Protein AF-A0A4U6WDD5-F1 (afdb_monomer_lite)

Secondary structure (DSSP, 8-state):
--PPP-----HHHHHHHHHHHHHHHHTT--HHHHHHHHHTTT-TT-TTS--HHIIIIISHHHHHHHHHHT--PPTTGGG-TTTTTGGG---HHHHHHHHHHHHHHHHHHHHHHHHS-----HHHHHHHHHHHHHHHTTT-TTTHHHHHHHHHHHHTT-

Foldseek 3Di:
DDDDDPPPDCVVLVVLVVVVVCVVCVVPPDVVVVVVVVVVPVVPPDPPQDDLQNLQAVPPQNCQLQVLLVHHDDRPVLVPQLPGPVVVVADSSCSSVLSVLLSVLSNVQVVCCVPVVDHDHSLNSLVVSLVSLVVCLVSCVVCSVRSVRSSVSSVVSD

Radius of gyration: 17.35 Å; chains: 1; bounding box: 34×42×54 Å

pLDDT: mean 74.7, std 22.56, range [24.39, 97.62]

Organism: Setaria viridis (NCBI:txid4556)

Sequence (158 aa):
MAVVGFGQDDSGGKDLLDSIAHSIFEQDYSEKEWLQLKVAGKLAANPNTFTDDHIFVACPSAREVWNCAGLEIQPGEHKRPWIFGKELNLPSQVHVHVMTVLLWHIWKARNGLIFDKQASSAQDIIRRCITDMDAWSCRYKELRTHLRCWRDYLSSRL

Structure (mmCIF, N/CA/C/O backbone):
data_AF-A0A4U6WDD5-F1
#
_entry.id   AF-A0A4U6WDD5-F1
#
loop_
_atom_site.group_PDB
_atom_site.id
_atom_site.type_symbol
_atom_site.label_atom_id
_atom_site.label_alt_id
_atom_site.label_comp_id
_atom_site.label_asym_id
_atom_site.label_entity_id
_atom_site.label_seq_id
_atom_site.pdbx_PDB_ins_code
_atom_site.Cartn_x
_atom_site.Cartn_y
_atom_site.Cartn_z
_atom_site.occupancy
_atom_site.B_iso_or_equiv
_atom_site.auth_seq_id
_atom_site.auth_comp_id
_atom_site.auth_asym_id
_atom_site.auth_atom_id
_atom_site.pdbx_PDB_model_num
ATOM 1 N N . MET A 1 1 ? 20.278 -33.565 -27.485 1.00 30.25 1 MET A N 1
ATOM 2 C CA . MET A 1 1 ? 19.404 -32.384 -27.337 1.00 30.25 1 MET A CA 1
ATOM 3 C C . MET A 1 1 ? 18.813 -32.469 -25.938 1.00 30.25 1 MET A C 1
ATOM 5 O O . MET A 1 1 ? 17.895 -33.244 -25.725 1.00 30.25 1 MET A O 1
ATOM 9 N N . ALA A 1 2 ? 19.450 -31.830 -24.958 1.00 24.39 2 ALA A N 1
ATOM 10 C CA . ALA A 1 2 ? 19.018 -31.853 -23.563 1.00 24.39 2 ALA A CA 1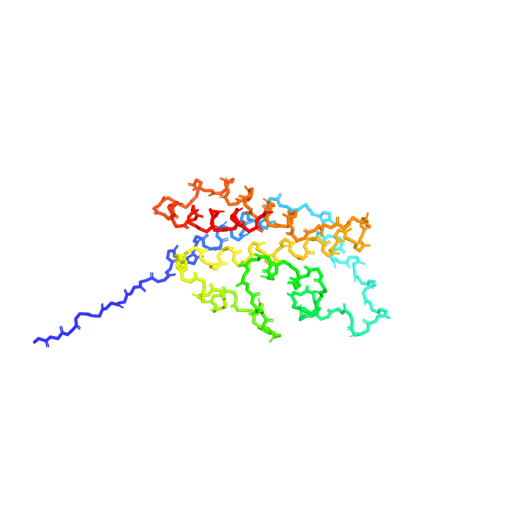
ATOM 11 C C . ALA A 1 2 ? 18.744 -30.409 -23.146 1.00 24.39 2 ALA A C 1
ATOM 13 O O . ALA A 1 2 ? 19.555 -29.522 -23.408 1.00 24.39 2 ALA A O 1
ATOM 14 N N . VAL A 1 3 ? 17.549 -30.201 -22.603 1.00 26.34 3 VAL A N 1
ATOM 15 C CA . VAL A 1 3 ? 16.987 -28.915 -22.194 1.00 26.34 3 VAL A CA 1
ATOM 16 C C . VAL A 1 3 ? 17.889 -28.297 -21.125 1.00 26.34 3 VAL A C 1
ATOM 18 O O . VAL A 1 3 ? 18.119 -28.898 -20.079 1.00 26.34 3 VAL A O 1
ATOM 21 N N . VAL A 1 4 ? 18.423 -27.110 -21.416 1.00 27.17 4 VAL A N 1
ATOM 22 C CA . VAL A 1 4 ? 19.179 -26.292 -20.464 1.00 27.17 4 VAL A CA 1
ATOM 23 C C . VAL A 1 4 ? 18.200 -25.800 -19.401 1.00 27.17 4 VAL A C 1
ATOM 25 O O . VAL A 1 4 ? 17.197 -25.163 -19.721 1.00 27.17 4 VAL A O 1
ATOM 28 N N . GLY A 1 5 ? 18.471 -26.151 -18.145 1.00 25.16 5 GLY A N 1
ATOM 29 C CA . GLY A 1 5 ? 17.672 -25.741 -17.000 1.00 25.16 5 GLY A CA 1
ATOM 30 C C . GLY A 1 5 ? 17.734 -24.231 -16.789 1.00 25.16 5 GLY A C 1
ATOM 31 O O . GLY A 1 5 ? 18.811 -23.666 -16.614 1.00 25.16 5 GLY A O 1
ATOM 32 N N . PHE A 1 6 ? 16.567 -23.592 -16.750 1.00 24.61 6 PHE A N 1
ATOM 33 C CA . PHE A 1 6 ? 16.404 -22.273 -16.151 1.00 24.61 6 PHE A CA 1
ATOM 34 C C . PHE A 1 6 ? 16.337 -22.443 -14.631 1.00 24.61 6 PHE A C 1
ATOM 36 O O . PHE A 1 6 ? 15.265 -22.508 -14.038 1.00 24.61 6 PHE A O 1
ATOM 43 N N . GLY A 1 7 ? 17.507 -22.568 -14.007 1.00 29.25 7 GLY A N 1
ATOM 44 C CA . GLY A 1 7 ? 17.673 -22.222 -12.601 1.00 29.25 7 GLY A CA 1
ATOM 45 C C . GLY A 1 7 ? 17.816 -20.710 -12.524 1.00 29.25 7 GLY A C 1
ATOM 46 O O . GLY A 1 7 ? 18.923 -20.195 -12.652 1.00 29.25 7 GLY A O 1
ATOM 47 N N . GLN A 1 8 ? 16.694 -20.004 -12.414 1.00 36.28 8 GLN A N 1
ATOM 48 C CA . GLN A 1 8 ? 16.705 -18.576 -12.134 1.00 36.28 8 GLN A CA 1
ATOM 49 C C . GLN A 1 8 ? 16.983 -18.432 -10.641 1.00 36.28 8 GLN A C 1
ATOM 51 O O . GLN A 1 8 ? 16.218 -18.912 -9.809 1.00 36.28 8 GLN A O 1
ATOM 56 N N . ASP A 1 9 ? 18.150 -17.887 -10.321 1.00 35.84 9 ASP A N 1
ATOM 57 C CA . ASP A 1 9 ? 18.522 -17.587 -8.950 1.00 35.84 9 ASP A CA 1
ATOM 58 C C . ASP A 1 9 ? 17.548 -16.522 -8.406 1.00 35.84 9 ASP A C 1
ATOM 60 O O . ASP A 1 9 ? 17.395 -15.440 -8.974 1.00 35.84 9 ASP A O 1
ATOM 64 N N . ASP A 1 10 ? 16.841 -16.878 -7.333 1.00 44.91 10 ASP A N 1
ATOM 65 C CA . ASP A 1 10 ? 15.886 -16.032 -6.606 1.00 44.91 10 ASP A CA 1
ATOM 66 C C . ASP A 1 10 ? 16.573 -15.208 -5.491 1.00 44.91 10 ASP A C 1
ATOM 68 O O . ASP A 1 10 ? 15.908 -14.606 -4.642 1.00 44.91 10 ASP A O 1
ATOM 72 N N . SER A 1 11 ? 17.911 -15.176 -5.450 1.00 40.22 11 SER A N 1
ATOM 73 C CA . SER A 1 11 ? 18.661 -14.568 -4.343 1.00 40.22 11 SER A CA 1
ATOM 74 C C . SER A 1 11 ? 18.686 -13.040 -4.431 1.00 40.22 11 SER A C 1
ATOM 76 O O . SER A 1 11 ? 18.412 -12.361 -3.442 1.00 40.22 11 SER A O 1
ATOM 78 N N . GLY A 1 12 ? 18.846 -12.482 -5.636 1.00 37.59 12 GLY A N 1
ATOM 79 C CA . GLY A 1 12 ? 18.841 -11.026 -5.837 1.00 37.59 12 GLY A CA 1
ATOM 80 C C . GLY A 1 12 ? 17.484 -10.355 -5.577 1.00 37.59 12 GLY A C 1
ATOM 81 O O . GLY A 1 12 ? 17.429 -9.186 -5.193 1.00 37.59 12 GLY A O 1
ATOM 82 N N . GLY A 1 13 ? 16.378 -11.087 -5.752 1.00 38.19 13 GLY A N 1
ATOM 83 C CA . GLY A 1 13 ? 15.034 -10.595 -5.438 1.00 38.19 13 GLY A CA 1
ATOM 84 C C . GLY A 1 13 ? 14.781 -10.531 -3.934 1.00 38.19 13 GLY A C 1
ATOM 85 O O . GLY A 1 13 ? 14.177 -9.572 -3.456 1.00 38.19 13 GLY A O 1
ATOM 86 N N . LYS A 1 14 ? 15.287 -11.523 -3.192 1.00 38.38 14 LYS A N 1
ATOM 87 C CA . LYS A 1 14 ? 15.159 -11.608 -1.738 1.00 38.38 14 LYS A CA 1
ATOM 88 C C . LYS A 1 14 ? 15.976 -10.537 -1.018 1.00 38.38 14 LYS A C 1
ATOM 90 O O . LYS A 1 14 ? 15.431 -9.874 -0.150 1.00 38.38 14 LYS A O 1
ATOM 95 N N . ASP A 1 15 ? 17.216 -10.295 -1.432 1.00 45.84 15 ASP A N 1
ATOM 96 C CA . ASP A 1 15 ? 18.058 -9.258 -0.819 1.00 45.84 15 ASP A CA 1
ATOM 97 C C . ASP A 1 15 ? 17.494 -7.846 -1.050 1.00 45.84 15 ASP A C 1
ATOM 99 O O . ASP A 1 15 ? 17.569 -6.973 -0.183 1.00 45.84 15 ASP A O 1
ATOM 103 N N . LEU A 1 16 ? 16.872 -7.621 -2.212 1.00 45.88 16 LEU A N 1
ATOM 104 C CA . LEU A 1 16 ? 16.169 -6.378 -2.517 1.00 45.88 16 LEU A CA 1
ATOM 105 C C . LEU A 1 16 ? 14.870 -6.251 -1.708 1.00 45.88 16 LEU A C 1
ATOM 107 O O . LEU A 1 16 ? 14.598 -5.175 -1.184 1.00 45.88 16 LEU A O 1
ATOM 111 N N . LEU A 1 17 ? 14.102 -7.339 -1.576 1.00 47.16 17 LEU A N 1
ATOM 112 C CA . LEU A 1 17 ? 12.907 -7.420 -0.731 1.00 47.16 17 LEU A CA 1
ATOM 113 C C . LEU A 1 17 ? 13.236 -7.160 0.736 1.00 47.16 17 LEU A C 1
ATOM 115 O O . LEU A 1 17 ? 12.538 -6.374 1.362 1.00 47.16 17 LEU A O 1
ATOM 119 N N . ASP A 1 18 ? 14.304 -7.756 1.258 1.00 46.12 18 ASP A N 1
ATOM 120 C CA . ASP A 1 18 ? 14.746 -7.589 2.639 1.00 46.12 18 ASP A CA 1
ATOM 121 C C . ASP A 1 18 ? 15.314 -6.181 2.857 1.00 46.12 18 ASP A C 1
ATOM 123 O O . ASP A 1 18 ? 14.995 -5.555 3.859 1.00 46.12 18 ASP A O 1
ATOM 127 N N . SER A 1 19 ? 16.061 -5.614 1.903 1.00 46.59 19 SER A N 1
ATOM 128 C CA . SER A 1 19 ? 16.545 -4.226 1.977 1.00 46.59 19 SER A CA 1
ATOM 129 C C . SER A 1 19 ? 15.414 -3.197 1.885 1.00 46.59 19 SER A C 1
ATOM 131 O O . SER A 1 19 ? 15.434 -2.182 2.583 1.00 46.59 19 SER A O 1
ATOM 133 N N . ILE A 1 20 ? 14.405 -3.451 1.048 1.00 48.78 20 ILE A N 1
ATOM 134 C CA . ILE A 1 20 ? 13.227 -2.594 0.926 1.00 48.78 20 ILE A CA 1
ATOM 135 C C . ILE A 1 20 ? 12.348 -2.758 2.155 1.00 48.78 20 ILE A C 1
ATOM 137 O O . ILE A 1 20 ? 12.014 -1.749 2.745 1.00 48.78 20 ILE A O 1
ATOM 141 N N . ALA A 1 21 ? 12.040 -3.976 2.597 1.00 52.19 21 ALA A N 1
ATOM 142 C CA . ALA A 1 21 ? 11.340 -4.238 3.849 1.00 52.19 21 ALA A CA 1
ATOM 143 C C . ALA A 1 21 ? 12.050 -3.540 5.012 1.00 52.19 21 ALA A C 1
ATOM 145 O O . ALA A 1 21 ? 11.433 -2.713 5.672 1.00 52.19 21 ALA A O 1
ATOM 146 N N . HIS A 1 22 ? 13.354 -3.761 5.201 1.00 53.12 22 HIS A N 1
ATOM 147 C CA . HIS A 1 22 ? 14.140 -3.036 6.195 1.00 53.12 22 HIS A CA 1
ATOM 148 C C . HIS A 1 22 ? 14.014 -1.527 6.012 1.00 53.12 22 HIS A C 1
ATOM 150 O O . HIS A 1 22 ? 13.714 -0.861 6.979 1.00 53.12 22 HIS A O 1
ATOM 156 N N . SER A 1 23 ? 14.103 -0.963 4.807 1.00 49.41 23 SER A N 1
ATOM 157 C CA . SER A 1 23 ? 13.933 0.485 4.620 1.00 49.41 23 SER A CA 1
ATOM 158 C C . SER A 1 23 ? 12.497 0.998 4.832 1.00 49.41 23 SER A C 1
ATOM 160 O O . SER A 1 23 ? 12.347 2.153 5.225 1.00 49.41 23 SER A O 1
ATOM 162 N N . ILE A 1 24 ? 11.465 0.201 4.540 1.00 49.59 24 ILE A N 1
ATOM 163 C CA . ILE A 1 24 ? 10.044 0.507 4.780 1.00 49.59 24 ILE A CA 1
ATOM 164 C C . ILE A 1 24 ? 9.781 0.505 6.284 1.00 49.59 24 ILE A C 1
ATOM 166 O O . ILE A 1 24 ? 9.098 1.383 6.802 1.00 49.59 24 ILE A O 1
ATOM 170 N N . PHE A 1 25 ? 10.346 -0.477 6.983 1.00 51.12 25 PHE A N 1
ATOM 171 C CA . PHE A 1 25 ? 10.161 -0.663 8.412 1.00 51.12 25 PHE A CA 1
ATOM 172 C C . PHE A 1 25 ? 11.079 0.271 9.231 1.00 51.12 25 PHE A C 1
ATOM 174 O O . PHE A 1 25 ? 10.643 0.840 10.220 1.00 51.12 25 PHE A O 1
ATOM 181 N N . GLU A 1 26 ? 12.315 0.531 8.815 1.00 43.38 26 GLU A N 1
ATOM 182 C CA . GLU A 1 26 ? 13.327 1.288 9.575 1.00 43.38 26 GLU A CA 1
ATOM 183 C C . GLU A 1 26 ? 13.153 2.813 9.482 1.00 43.38 26 GLU A C 1
ATOM 185 O O . GLU A 1 26 ? 13.598 3.524 10.379 1.00 43.38 26 GLU A O 1
ATOM 190 N N . GLN A 1 27 ? 12.466 3.337 8.455 1.00 43.09 27 GLN A N 1
ATOM 191 C CA . GLN A 1 27 ? 12.183 4.780 8.369 1.00 43.09 27 GLN A CA 1
ATOM 192 C C . GLN A 1 27 ? 11.009 5.246 9.246 1.00 43.09 27 GLN A C 1
ATOM 194 O O . GLN A 1 27 ? 10.981 6.423 9.600 1.00 43.09 27 GLN A O 1
ATOM 199 N N . ASP A 1 28 ? 10.091 4.353 9.636 1.00 45.75 28 ASP A N 1
ATOM 200 C CA . ASP A 1 28 ? 8.923 4.696 10.471 1.00 45.75 28 ASP A CA 1
ATOM 201 C C . ASP A 1 28 ? 9.010 4.143 11.902 1.00 45.75 28 ASP A C 1
ATOM 203 O O . ASP A 1 28 ? 8.422 4.730 12.808 1.00 45.75 28 ASP A O 1
ATOM 207 N N . TYR A 1 29 ? 9.792 3.085 12.160 1.00 48.94 29 TYR A N 1
ATOM 208 C CA . TYR A 1 29 ? 9.977 2.571 13.519 1.00 48.94 29 TYR A CA 1
ATOM 209 C C . TYR A 1 29 ? 10.877 3.488 14.364 1.00 48.94 29 TYR A C 1
ATOM 211 O O . TYR A 1 29 ? 12.013 3.169 14.714 1.00 48.94 29 TYR A O 1
ATOM 219 N N . SER A 1 30 ? 10.325 4.623 14.793 1.00 45.06 30 SER A N 1
ATOM 220 C CA . SER A 1 30 ? 10.788 5.276 16.010 1.00 45.06 30 SER A CA 1
ATOM 221 C C . SER A 1 30 ? 10.669 4.263 17.151 1.00 45.06 30 SER A C 1
ATOM 223 O O . SER A 1 30 ? 9.629 3.630 17.326 1.00 45.06 30 SER A O 1
ATOM 225 N N . GLU A 1 31 ? 11.708 4.133 17.973 1.00 42.03 31 GLU A N 1
ATOM 226 C CA . GLU A 1 31 ? 11.758 3.312 19.197 1.00 42.03 31 GLU A CA 1
ATOM 227 C C . GLU A 1 31 ? 10.482 3.433 20.070 1.00 42.03 31 GLU A C 1
ATOM 229 O O . GLU A 1 31 ? 10.089 2.506 20.781 1.00 42.03 31 GLU A O 1
ATOM 234 N N . LYS A 1 32 ? 9.779 4.569 19.950 1.00 46.53 32 LYS A N 1
ATOM 235 C CA . LYS A 1 32 ? 8.488 4.879 20.573 1.00 46.53 32 LYS A CA 1
ATOM 236 C C . LYS A 1 32 ? 7.329 3.990 20.099 1.00 46.53 32 LYS A C 1
ATOM 238 O O . LYS A 1 32 ? 6.527 3.592 20.939 1.00 46.53 32 LYS A O 1
ATOM 243 N N . GLU A 1 33 ? 7.234 3.636 18.817 1.00 47.66 33 GLU A N 1
ATOM 244 C CA . GLU A 1 33 ? 6.176 2.755 18.285 1.00 47.66 33 GLU A CA 1
ATOM 245 C C . GLU A 1 33 ? 6.409 1.286 18.667 1.00 47.66 33 GLU A C 1
ATOM 247 O O . GLU A 1 33 ? 5.472 0.579 19.039 1.00 47.66 33 GLU A O 1
ATOM 252 N N . TRP A 1 34 ? 7.673 0.844 18.706 1.00 45.69 34 TRP A N 1
ATOM 253 C CA . TRP A 1 34 ? 8.057 -0.452 19.284 1.00 45.69 34 TRP A CA 1
ATOM 254 C C . TRP A 1 34 ? 7.707 -0.549 20.775 1.00 45.69 34 TRP A C 1
ATOM 256 O O . TRP A 1 34 ? 7.233 -1.586 21.249 1.00 45.69 34 TRP A O 1
ATOM 266 N N . LEU A 1 35 ? 7.910 0.535 21.528 1.00 44.53 35 LEU A N 1
ATOM 267 C CA . LEU A 1 35 ? 7.483 0.632 22.922 1.00 44.53 35 LEU A CA 1
ATOM 268 C C . LEU A 1 35 ? 5.954 0.644 23.050 1.00 44.53 35 LEU A C 1
ATOM 270 O O . LEU A 1 35 ? 5.440 -0.007 23.955 1.00 44.53 35 LEU A O 1
ATOM 274 N N . GLN A 1 36 ? 5.211 1.274 22.134 1.00 50.81 36 GLN A N 1
ATOM 275 C CA . GLN A 1 36 ? 3.746 1.183 22.112 1.00 50.81 36 GLN A CA 1
ATOM 276 C C . GLN A 1 36 ? 3.242 -0.236 21.814 1.00 50.81 36 GLN A C 1
ATOM 278 O O . GLN A 1 36 ? 2.312 -0.693 22.476 1.00 50.81 36 GLN A O 1
ATOM 283 N N . LEU A 1 37 ? 3.897 -0.977 20.915 1.00 46.72 37 LEU A N 1
ATOM 284 C CA . LEU A 1 37 ? 3.620 -2.398 20.659 1.00 46.72 37 LEU A CA 1
ATOM 285 C C . LEU A 1 37 ? 3.856 -3.286 21.895 1.00 46.72 37 LEU A C 1
ATOM 287 O O . LEU A 1 37 ? 3.116 -4.244 22.107 1.00 46.72 37 LEU A O 1
ATOM 291 N N . LYS A 1 38 ? 4.837 -2.951 22.747 1.00 43.97 38 LYS A N 1
ATOM 292 C CA . LYS A 1 38 ? 5.075 -3.625 24.042 1.00 43.97 38 LYS A CA 1
ATOM 293 C C . LYS A 1 38 ? 4.100 -3.178 25.140 1.00 43.97 38 LYS A C 1
ATOM 295 O O . LYS A 1 38 ? 3.664 -3.998 25.944 1.00 43.97 38 LYS A O 1
ATOM 300 N N . VAL A 1 39 ? 3.731 -1.896 25.177 1.00 44.34 39 VAL A N 1
ATOM 301 C CA . VAL A 1 39 ? 2.748 -1.328 26.124 1.00 44.34 39 VAL A CA 1
ATOM 302 C C . VAL A 1 39 ? 1.313 -1.753 25.773 1.00 44.34 39 VAL A C 1
ATOM 304 O O . VAL A 1 39 ? 0.444 -1.782 26.647 1.00 44.34 39 VAL A O 1
ATOM 307 N N . ALA A 1 40 ? 1.071 -2.206 24.539 1.00 46.28 40 ALA A N 1
ATOM 308 C CA . ALA A 1 40 ? -0.164 -2.844 24.088 1.00 46.28 40 ALA A CA 1
ATOM 309 C C . ALA A 1 40 ? -0.439 -4.231 24.719 1.00 46.28 40 ALA A C 1
ATOM 311 O O . ALA A 1 40 ? -1.326 -4.953 24.272 1.00 46.28 40 ALA A O 1
ATOM 312 N N . GLY A 1 41 ? 0.141 -4.541 25.883 1.00 45.12 41 GLY A N 1
ATOM 313 C CA . GLY A 1 41 ? -0.462 -5.439 26.883 1.00 45.12 41 GLY A CA 1
ATOM 314 C C . GLY A 1 41 ? -1.866 -5.013 27.376 1.00 45.12 41 GLY A C 1
ATOM 315 O O . GLY A 1 41 ? -2.337 -5.508 28.394 1.00 45.12 41 GLY A O 1
ATOM 316 N N . LYS A 1 42 ? -2.550 -4.100 26.669 1.00 46.78 42 LYS A N 1
ATOM 317 C CA . LYS A 1 42 ? -3.936 -3.646 26.869 1.00 46.78 42 LYS A CA 1
ATOM 318 C C . LYS A 1 42 ? -4.911 -4.137 25.784 1.00 46.78 42 LYS A C 1
ATOM 320 O O . LYS A 1 42 ? -6.036 -3.655 25.717 1.00 46.78 42 LYS A O 1
ATOM 325 N N . LEU A 1 43 ? -4.515 -5.098 24.946 1.00 45.09 43 LEU A N 1
ATOM 326 C CA . LEU A 1 43 ? -5.388 -5.701 23.923 1.00 45.09 43 LEU A CA 1
ATOM 327 C C . LEU A 1 43 ? -6.305 -6.820 24.454 1.00 45.09 43 LEU A C 1
ATOM 329 O O . LEU A 1 43 ? -7.167 -7.316 23.733 1.00 45.09 43 LEU A O 1
ATOM 333 N N . ALA A 1 44 ? -6.165 -7.200 25.725 1.00 40.88 44 ALA A N 1
ATOM 334 C CA . ALA A 1 44 ? -6.796 -8.384 26.314 1.00 40.88 44 ALA A CA 1
ATOM 335 C C . ALA A 1 44 ? -8.260 -8.207 26.786 1.00 40.88 44 ALA A C 1
ATOM 337 O O . ALA A 1 44 ? -8.696 -8.939 27.669 1.00 40.88 44 ALA A O 1
ATOM 338 N N . ALA A 1 45 ? -9.032 -7.260 26.238 1.00 43.81 45 ALA A N 1
ATOM 339 C CA . ALA A 1 45 ? -10.416 -7.025 26.682 1.00 43.81 45 ALA A CA 1
ATOM 340 C C . ALA A 1 45 ? -11.510 -7.494 25.700 1.00 43.81 45 ALA A C 1
ATOM 342 O O . ALA A 1 45 ? -12.682 -7.481 26.067 1.00 43.81 45 ALA A O 1
ATOM 343 N N . ASN A 1 46 ? -11.175 -7.933 24.478 1.00 43.69 46 ASN A N 1
ATOM 344 C CA . ASN A 1 46 ? -12.164 -8.535 23.574 1.00 43.69 46 ASN A CA 1
ATOM 345 C C . ASN A 1 46 ? -11.522 -9.580 22.632 1.00 43.69 46 ASN A C 1
ATOM 347 O O . ASN A 1 46 ? -10.832 -9.203 21.680 1.00 43.69 46 ASN A O 1
ATOM 351 N N . PRO A 1 47 ? -11.743 -10.886 22.868 1.00 42.81 47 PRO A N 1
ATOM 352 C CA . PRO A 1 47 ? -11.106 -11.960 22.104 1.00 42.81 47 PRO A CA 1
ATOM 353 C C . PRO A 1 47 ? -11.581 -12.075 20.643 1.00 42.81 47 PRO A C 1
ATOM 355 O O . PRO A 1 47 ? -10.937 -12.771 19.865 1.00 42.81 47 PRO A O 1
ATOM 358 N N . ASN A 1 48 ? -12.640 -11.361 20.233 1.00 45.19 48 ASN A N 1
ATOM 359 C CA . ASN A 1 48 ? -13.212 -11.462 18.881 1.00 45.19 48 ASN A CA 1
ATOM 360 C C . ASN A 1 48 ? -12.795 -10.334 17.909 1.00 45.19 48 ASN A C 1
ATOM 362 O O . ASN A 1 48 ? -13.218 -10.341 16.757 1.00 45.19 48 ASN A O 1
ATOM 366 N N . THR A 1 49 ? -11.977 -9.360 18.334 1.00 51.78 49 THR A N 1
ATOM 367 C CA . THR A 1 49 ? -11.676 -8.133 17.546 1.00 51.78 49 THR A CA 1
ATOM 368 C C . THR A 1 49 ? -10.193 -7.910 17.216 1.00 51.78 49 THR A C 1
ATOM 370 O O . THR A 1 49 ? -9.817 -6.837 16.739 1.00 51.78 49 THR A O 1
ATOM 373 N N . PHE A 1 50 ? -9.324 -8.888 17.493 1.00 60.62 50 PHE A N 1
ATOM 374 C CA . PHE A 1 50 ? -7.864 -8.715 17.422 1.00 60.62 50 PHE A CA 1
ATOM 375 C C . PHE A 1 50 ? -7.107 -9.776 16.621 1.00 60.62 50 PHE A C 1
ATOM 377 O O . PHE A 1 50 ? -5.885 -9.859 16.723 1.00 60.62 50 PHE A O 1
ATOM 384 N N . THR A 1 51 ? -7.801 -10.567 15.805 1.00 76.31 51 THR A N 1
ATOM 385 C CA . THR A 1 51 ? -7.120 -11.445 14.851 1.00 76.31 51 THR A CA 1
ATOM 386 C C . THR A 1 51 ? -6.559 -10.625 13.694 1.00 76.31 51 THR A C 1
ATOM 388 O O . THR A 1 51 ? -7.120 -9.599 13.301 1.00 76.31 51 THR A O 1
ATOM 391 N N . ASP A 1 52 ? -5.444 -11.075 13.136 1.00 77.75 52 ASP A N 1
ATOM 392 C CA . ASP A 1 52 ? -4.874 -10.507 11.917 1.00 77.75 52 ASP A CA 1
ATOM 393 C C . ASP A 1 52 ? -5.863 -10.590 10.742 1.00 77.75 52 ASP A C 1
ATOM 395 O O . ASP A 1 52 ? -6.019 -9.613 10.015 1.00 77.75 52 ASP A O 1
ATOM 399 N N . ASP A 1 53 ? -6.632 -11.677 10.644 1.00 82.12 53 ASP A N 1
ATOM 400 C CA . ASP A 1 53 ? -7.759 -11.797 9.708 1.00 82.12 53 ASP A CA 1
ATOM 401 C C . ASP A 1 53 ? -8.779 -10.659 9.866 1.00 82.12 53 ASP A C 1
ATOM 403 O O . ASP A 1 53 ? -9.256 -10.097 8.879 1.00 82.12 53 ASP A O 1
ATOM 407 N N . HIS A 1 54 ? -9.113 -10.262 11.099 1.00 81.94 54 HIS A N 1
ATOM 408 C CA . HIS A 1 54 ? -10.000 -9.120 11.298 1.00 81.94 54 HIS A CA 1
ATOM 409 C C . HIS A 1 54 ? -9.348 -7.823 10.821 1.00 81.94 54 HIS A C 1
ATOM 411 O O . HIS A 1 54 ? -9.984 -7.060 10.103 1.00 81.94 54 HIS A O 1
ATOM 417 N N . ILE A 1 55 ? -8.089 -7.583 11.185 1.00 83.50 55 ILE A N 1
ATOM 418 C CA . ILE A 1 55 ? -7.368 -6.346 10.856 1.00 83.50 55 ILE A CA 1
ATOM 419 C C . ILE A 1 55 ? -7.255 -6.154 9.349 1.00 83.50 55 ILE A C 1
ATOM 421 O O . ILE A 1 55 ? -7.548 -5.071 8.849 1.00 83.50 55 ILE A O 1
ATOM 425 N N . PHE A 1 56 ? -6.819 -7.197 8.649 1.00 87.69 56 PHE A N 1
ATOM 426 C CA . PHE A 1 56 ? -6.443 -7.104 7.249 1.00 87.69 56 PHE A CA 1
ATOM 427 C C . PHE A 1 56 ? -7.562 -7.489 6.296 1.00 87.69 56 PHE A C 1
ATOM 429 O O . PHE A 1 56 ? -7.483 -7.095 5.145 1.00 87.69 56 PHE A O 1
ATOM 436 N N . VAL A 1 57 ? -8.591 -8.224 6.725 1.00 88.69 57 VAL A N 1
ATOM 437 C CA . VAL A 1 57 ? -9.606 -8.763 5.802 1.00 88.69 57 VAL A CA 1
ATOM 438 C C . VAL A 1 57 ? -11.025 -8.384 6.217 1.00 88.69 57 VAL A C 1
ATOM 440 O O . VAL A 1 57 ? -11.777 -7.804 5.432 1.00 88.69 57 VAL A O 1
ATOM 443 N N . ALA A 1 58 ? -11.427 -8.698 7.450 1.00 86.88 58 ALA A N 1
ATOM 444 C CA . ALA A 1 58 ? -12.828 -8.548 7.852 1.00 86.88 58 ALA A CA 1
ATOM 445 C C . ALA A 1 58 ? -13.211 -7.116 8.270 1.00 86.88 58 ALA A C 1
ATOM 447 O O . ALA A 1 58 ? -14.399 -6.779 8.247 1.00 86.88 58 ALA A O 1
ATOM 448 N N . CYS A 1 59 ? -12.238 -6.288 8.662 1.00 87.56 59 CYS A N 1
ATOM 449 C CA . CYS A 1 59 ? -12.440 -4.897 9.053 1.00 87.56 59 CYS A CA 1
ATOM 450 C C . CYS A 1 59 ? -13.061 -4.099 7.892 1.00 87.56 59 CYS A C 1
ATOM 452 O O . CYS A 1 59 ? -12.532 -4.158 6.780 1.00 87.56 59 CYS A O 1
ATOM 454 N N . PRO A 1 60 ? -14.130 -3.309 8.127 1.00 90.88 60 PRO A N 1
ATOM 455 C CA . PRO A 1 60 ? -14.754 -2.497 7.082 1.00 90.88 60 PRO A CA 1
ATOM 456 C C . PRO A 1 60 ? -13.760 -1.591 6.347 1.00 90.88 60 PRO A C 1
ATOM 458 O O . PRO A 1 60 ? -13.743 -1.575 5.122 1.00 90.88 60 PRO A O 1
ATOM 461 N N . SER A 1 61 ? -12.864 -0.928 7.086 1.00 90.12 61 SER A N 1
ATOM 462 C CA . SER A 1 61 ? -11.835 -0.060 6.502 1.00 90.12 61 SER A CA 1
ATOM 463 C C . SER A 1 61 ? -10.852 -0.833 5.614 1.00 90.12 61 SER A C 1
ATOM 465 O O . SER A 1 61 ? -10.528 -0.376 4.523 1.00 90.12 61 SER A O 1
ATOM 467 N N . ALA A 1 62 ? -10.423 -2.031 6.028 1.00 92.19 62 ALA A N 1
ATOM 468 C CA . ALA A 1 62 ? -9.544 -2.864 5.207 1.00 92.19 62 ALA A CA 1
ATOM 469 C C . ALA A 1 62 ? -10.254 -3.335 3.931 1.00 92.19 62 ALA A C 1
ATOM 471 O O . ALA A 1 62 ? -9.696 -3.245 2.841 1.00 92.19 62 ALA A O 1
ATOM 472 N N . ARG A 1 63 ? -11.518 -3.762 4.045 1.00 94.81 63 ARG A N 1
ATOM 473 C CA . ARG A 1 63 ? -12.333 -4.163 2.892 1.00 94.81 63 ARG A CA 1
ATOM 474 C C . ARG A 1 63 ? -12.517 -3.023 1.893 1.00 94.81 63 ARG A C 1
ATOM 476 O O . ARG A 1 63 ? -12.431 -3.258 0.695 1.00 94.81 63 ARG A O 1
ATOM 483 N N . GLU A 1 64 ? -12.736 -1.798 2.361 1.00 95.56 64 GLU A N 1
ATOM 484 C CA . GLU A 1 64 ? -12.811 -0.627 1.482 1.00 95.56 64 GLU A CA 1
ATOM 485 C C . GLU A 1 64 ? -11.497 -0.381 0.732 1.00 95.56 64 GLU A C 1
ATOM 487 O O . GLU A 1 64 ? -11.534 -0.057 -0.453 1.00 95.56 64 GLU A O 1
ATOM 492 N N . VAL A 1 65 ? -10.341 -0.578 1.379 1.00 96.62 65 VAL A N 1
ATOM 493 C CA . VAL A 1 65 ? -9.029 -0.478 0.717 1.00 96.62 65 VAL A CA 1
ATOM 494 C C . VAL A 1 65 ? -8.884 -1.533 -0.373 1.00 96.62 65 VAL A C 1
ATOM 496 O O . VAL A 1 65 ? -8.501 -1.189 -1.491 1.00 96.62 65 VAL A O 1
ATOM 499 N N . TRP A 1 66 ? -9.221 -2.792 -0.088 1.00 95.94 66 TRP A N 1
ATOM 500 C CA . TRP A 1 66 ? -9.137 -3.862 -1.085 1.00 95.94 66 TRP A CA 1
ATOM 501 C C . TRP A 1 66 ? -10.090 -3.634 -2.251 1.00 95.94 66 TRP A C 1
ATOM 503 O O . TRP A 1 66 ? -9.656 -3.662 -3.400 1.00 95.94 66 TRP A O 1
ATOM 513 N N . ASN A 1 67 ? -11.341 -3.276 -1.964 1.00 95.44 67 ASN A N 1
ATOM 514 C CA . ASN A 1 67 ? -12.325 -2.935 -2.987 1.00 95.44 67 ASN A CA 1
ATOM 515 C C . ASN A 1 67 ? -11.844 -1.770 -3.863 1.00 95.44 67 ASN A C 1
ATOM 517 O O . ASN A 1 67 ? -11.961 -1.833 -5.085 1.00 95.44 67 ASN A O 1
ATOM 521 N N . CYS A 1 68 ? -11.260 -0.733 -3.255 1.00 95.88 68 CYS A N 1
ATOM 522 C CA . CYS A 1 68 ? -10.656 0.387 -3.974 1.00 95.88 68 CYS A CA 1
ATOM 523 C C . CYS A 1 68 ? -9.508 -0.091 -4.880 1.00 95.88 68 CYS A C 1
ATOM 525 O O . CYS A 1 68 ? -9.476 0.226 -6.066 1.00 95.88 68 CYS A O 1
ATOM 527 N N . ALA A 1 69 ? -8.619 -0.949 -4.374 1.00 94.25 69 ALA A N 1
ATOM 528 C CA . ALA A 1 69 ? -7.543 -1.562 -5.155 1.00 94.25 69 ALA A CA 1
ATOM 529 C C . ALA A 1 69 ? -8.029 -2.572 -6.221 1.00 94.25 69 ALA A C 1
ATOM 531 O O . ALA A 1 69 ? -7.227 -3.019 -7.044 1.00 94.25 69 ALA A O 1
ATOM 532 N N . GLY A 1 70 ? -9.321 -2.912 -6.253 1.00 94.50 70 GLY A N 1
ATOM 533 C CA . GLY A 1 70 ? -9.892 -3.914 -7.156 1.00 94.50 70 GLY A CA 1
ATOM 534 C C . GLY A 1 70 ? -9.561 -5.353 -6.755 1.00 94.50 70 GLY A C 1
ATOM 535 O O . GLY A 1 70 ? -9.437 -6.207 -7.627 1.00 94.50 70 GLY A O 1
ATOM 536 N N . LEU A 1 71 ? -9.379 -5.598 -5.458 1.00 92.81 71 LEU A N 1
ATOM 537 C CA . LEU A 1 71 ? -9.008 -6.880 -4.869 1.00 92.81 71 LEU A CA 1
ATOM 538 C C . LEU A 1 71 ? -10.105 -7.380 -3.930 1.00 92.81 71 LEU A C 1
ATOM 540 O O . LEU A 1 71 ? -10.713 -6.602 -3.196 1.00 92.81 71 LEU A O 1
ATOM 544 N N . GLU A 1 72 ? -10.289 -8.695 -3.899 1.00 91.12 72 GLU A N 1
ATOM 545 C CA . GLU A 1 72 ? -11.059 -9.380 -2.867 1.00 91.12 72 GLU A CA 1
ATOM 546 C C . GLU A 1 72 ? -10.127 -10.352 -2.146 1.00 91.12 72 GLU A C 1
ATOM 548 O O . GLU A 1 72 ? -9.609 -11.285 -2.749 1.00 91.12 72 GLU A O 1
ATOM 553 N N . ILE A 1 73 ? -9.896 -10.108 -0.856 1.00 89.69 73 ILE A N 1
ATOM 554 C CA . ILE A 1 73 ? -8.986 -10.907 -0.032 1.00 89.69 73 ILE A CA 1
ATOM 555 C C . ILE A 1 73 ? -9.807 -11.861 0.831 1.00 89.69 73 ILE A C 1
ATOM 557 O O . ILE A 1 73 ? -10.746 -11.435 1.507 1.00 89.69 73 ILE A O 1
ATOM 561 N N . GLN A 1 74 ? -9.420 -13.133 0.868 1.00 90.19 74 GLN A N 1
ATOM 562 C CA . GLN A 1 74 ? -9.986 -14.127 1.778 1.00 90.19 74 GLN A CA 1
ATOM 563 C C . GLN A 1 74 ? -9.173 -14.228 3.082 1.00 90.19 74 GLN A C 1
ATOM 565 O O . GLN A 1 74 ? -7.966 -13.958 3.095 1.00 90.19 74 GLN A O 1
ATOM 570 N N . PRO A 1 75 ? -9.793 -14.645 4.205 1.00 87.81 75 PRO A N 1
ATOM 571 C CA . PRO A 1 75 ? -9.069 -14.894 5.450 1.00 87.81 75 PRO A CA 1
ATOM 572 C C . PRO A 1 75 ? -7.857 -15.815 5.243 1.00 87.81 75 PRO A C 1
ATOM 574 O O . PRO A 1 75 ? -7.935 -16.847 4.575 1.00 87.81 75 PRO A O 1
ATOM 577 N N . GLY A 1 76 ? -6.716 -15.428 5.808 1.00 83.06 76 GLY A N 1
ATOM 578 C CA . GLY A 1 76 ? -5.436 -16.120 5.674 1.00 83.06 76 GLY A CA 1
ATOM 579 C C . GLY A 1 76 ? -4.642 -15.817 4.399 1.00 83.06 76 GLY A C 1
ATOM 580 O O . GLY A 1 76 ? -3.468 -16.191 4.329 1.00 83.06 76 GLY A O 1
ATOM 581 N N . GLU A 1 77 ? -5.205 -15.135 3.398 1.00 86.31 77 GLU A N 1
ATOM 582 C CA . GLU A 1 77 ? -4.448 -14.747 2.200 1.00 86.31 77 GLU A CA 1
ATOM 583 C C . GLU A 1 77 ? -3.445 -13.635 2.484 1.00 86.31 77 GLU A C 1
ATOM 585 O O . GLU A 1 77 ? -2.320 -13.715 1.996 1.00 86.31 77 GLU A O 1
ATOM 590 N N . HIS A 1 78 ? -3.773 -12.693 3.375 1.00 84.19 78 HIS A N 1
ATOM 591 C CA . HIS A 1 78 ? -2.881 -11.606 3.809 1.00 84.19 78 HIS A CA 1
ATOM 592 C C . HIS A 1 78 ? -1.536 -12.101 4.368 1.00 84.19 78 HIS A C 1
ATOM 594 O O . HIS A 1 78 ? -0.552 -11.369 4.348 1.00 84.19 78 HIS A O 1
ATOM 600 N N . LYS A 1 79 ? -1.464 -13.361 4.819 1.00 83.38 79 LYS A N 1
ATOM 601 C CA . LYS A 1 79 ? -0.233 -14.028 5.290 1.00 83.38 79 LYS A CA 1
ATOM 602 C C . LYS A 1 79 ? 0.727 -14.399 4.159 1.00 83.38 79 LYS A C 1
ATOM 604 O O . LYS A 1 79 ? 1.860 -14.790 4.421 1.00 83.38 79 LYS A O 1
ATOM 609 N N . ARG A 1 80 ? 0.266 -14.347 2.908 1.00 83.50 80 ARG A N 1
ATOM 610 C CA . ARG A 1 80 ? 0.994 -14.787 1.712 1.00 83.50 80 ARG A CA 1
ATOM 611 C C . ARG A 1 80 ? 0.939 -13.707 0.619 1.00 83.50 80 ARG A C 1
ATOM 613 O O . ARG A 1 80 ? 0.424 -13.981 -0.467 1.00 83.50 80 ARG A O 1
ATOM 620 N N . PRO A 1 81 ? 1.504 -12.502 0.850 1.00 82.31 81 PRO A N 1
ATOM 621 C CA . PRO A 1 81 ? 1.528 -11.396 -0.126 1.00 82.31 81 PRO A CA 1
ATOM 622 C C . PRO A 1 81 ? 2.256 -11.707 -1.443 1.00 82.31 81 PRO A C 1
ATOM 624 O O . PRO A 1 81 ? 2.215 -10.922 -2.383 1.00 82.31 81 PRO A O 1
ATOM 627 N N . TRP A 1 82 ? 2.909 -12.865 -1.553 1.00 84.31 82 TRP A N 1
ATOM 628 C CA . TRP A 1 82 ? 3.471 -13.397 -2.799 1.00 84.31 82 TRP A CA 1
ATOM 629 C C . TRP A 1 82 ? 2.499 -14.219 -3.649 1.00 84.31 82 TRP A C 1
ATOM 631 O O . TRP A 1 82 ? 2.872 -14.652 -4.745 1.00 84.31 82 TRP A O 1
ATOM 641 N N . ILE A 1 83 ? 1.267 -14.435 -3.179 1.00 80.06 83 ILE A N 1
ATOM 642 C CA . ILE A 1 83 ? 0.254 -15.245 -3.867 1.00 80.06 83 ILE A CA 1
ATOM 643 C C . ILE A 1 83 ? -0.919 -14.397 -4.368 1.00 80.06 83 ILE A C 1
ATOM 645 O O . ILE A 1 83 ? -1.204 -14.468 -5.561 1.00 80.06 83 ILE A O 1
ATOM 649 N N . PHE A 1 84 ? -1.576 -13.626 -3.496 1.00 80.44 84 PHE A N 1
ATOM 650 C CA . PHE A 1 84 ? -2.790 -12.859 -3.830 1.00 80.44 84 PHE A CA 1
ATOM 651 C C . PHE A 1 84 ? -2.456 -11.512 -4.470 1.00 80.44 84 PHE A C 1
ATOM 653 O O . PHE A 1 84 ? -1.448 -10.931 -4.092 1.00 80.44 84 PHE A O 1
ATOM 660 N N . GLY A 1 85 ? -3.298 -11.009 -5.379 1.00 78.12 85 GLY A N 1
ATOM 661 C CA . GLY A 1 85 ? -3.079 -9.769 -6.135 1.00 78.12 85 GLY A CA 1
ATOM 662 C C . GLY A 1 85 ? -2.522 -9.980 -7.549 1.00 78.12 85 GLY A C 1
ATOM 663 O O . GLY A 1 85 ? -2.395 -9.029 -8.329 1.00 78.12 85 GLY A O 1
ATOM 664 N N . LYS A 1 86 ? -2.224 -11.232 -7.922 1.00 83.31 86 LYS A N 1
ATOM 665 C CA . LYS A 1 86 ? -1.767 -11.618 -9.270 1.00 83.31 86 LYS A CA 1
ATOM 666 C C . LYS A 1 86 ? -2.881 -11.541 -10.314 1.00 83.31 86 LYS A C 1
ATOM 668 O O . LYS A 1 86 ? -2.598 -11.348 -11.494 1.00 83.31 86 LYS A O 1
ATOM 673 N N . GLU A 1 87 ? -4.133 -11.644 -9.884 1.00 85.88 87 GLU A N 1
ATOM 674 C CA . GLU A 1 87 ? -5.348 -11.502 -10.689 1.00 85.88 87 GLU A CA 1
ATOM 675 C C . GLU A 1 87 ? -5.479 -10.126 -11.358 1.00 85.88 87 GLU A C 1
ATOM 677 O O . GLU A 1 87 ? -6.188 -9.988 -12.354 1.00 85.88 87 GLU A O 1
ATOM 682 N N . LEU A 1 88 ? -4.739 -9.120 -10.876 1.00 88.88 88 LEU A N 1
ATOM 683 C CA . LEU A 1 88 ? -4.724 -7.775 -11.450 1.00 88.88 88 LEU A CA 1
ATOM 684 C C . LEU A 1 88 ? -3.972 -7.677 -12.787 1.00 88.88 88 LEU A C 1
ATOM 686 O O . LEU A 1 88 ? -4.007 -6.623 -13.418 1.00 88.88 88 LEU A O 1
ATOM 690 N N . ASN A 1 89 ? -3.296 -8.744 -13.235 1.00 89.81 89 ASN A N 1
ATOM 691 C CA . ASN A 1 89 ? -2.497 -8.771 -14.471 1.00 89.81 89 ASN A CA 1
ATOM 692 C C . ASN A 1 89 ? -1.440 -7.647 -14.551 1.00 89.81 89 ASN A C 1
ATOM 694 O O . ASN A 1 89 ? -1.105 -7.154 -15.629 1.00 89.81 89 ASN A O 1
ATOM 698 N N . LEU A 1 90 ? -0.905 -7.241 -13.397 1.00 93.94 90 LEU A N 1
ATOM 699 C CA . LEU A 1 90 ? 0.163 -6.249 -13.269 1.00 93.94 90 LEU A CA 1
ATOM 700 C C . LEU A 1 90 ? 1.542 -6.927 -13.165 1.00 93.94 90 LEU A C 1
ATOM 702 O O . LEU A 1 90 ? 1.624 -8.119 -12.858 1.00 93.94 90 LEU A O 1
ATOM 706 N N . PRO A 1 91 ? 2.651 -6.192 -13.387 1.00 93.94 91 PRO A N 1
ATOM 707 C CA . PRO A 1 91 ? 3.996 -6.765 -13.337 1.00 93.94 91 PRO A CA 1
ATOM 708 C C . PRO A 1 91 ? 4.304 -7.471 -12.004 1.00 93.94 91 PRO A C 1
ATOM 710 O O . PRO A 1 91 ? 4.309 -6.849 -10.939 1.00 93.94 91 PRO A O 1
ATOM 713 N N . SER A 1 92 ? 4.594 -8.773 -12.055 1.00 90.12 92 SER A N 1
ATOM 714 C CA . SER A 1 92 ? 4.727 -9.631 -10.868 1.00 90.12 92 SER A CA 1
ATOM 715 C C . SER A 1 92 ? 5.992 -9.375 -10.039 1.00 90.12 92 SER A C 1
ATOM 717 O O . SER A 1 92 ? 6.029 -9.704 -8.858 1.00 90.12 92 SER A O 1
ATOM 719 N N . GLN A 1 93 ? 7.022 -8.758 -10.620 1.00 90.00 93 GLN A N 1
ATOM 720 C CA . GLN A 1 93 ? 8.340 -8.584 -9.994 1.00 90.00 93 GLN A CA 1
ATOM 721 C C . GLN A 1 93 ? 8.322 -7.609 -8.810 1.00 90.00 93 GLN A C 1
ATOM 723 O O . GLN A 1 93 ? 9.165 -7.696 -7.924 1.00 90.00 93 GLN A O 1
ATOM 728 N N . VAL A 1 94 ? 7.371 -6.671 -8.789 1.00 89.69 94 VAL A N 1
ATOM 729 C CA . VAL A 1 94 ? 7.216 -5.691 -7.697 1.00 89.69 94 VAL A CA 1
ATOM 730 C C . VAL A 1 94 ? 5.937 -5.905 -6.890 1.00 89.69 94 VAL A C 1
ATOM 732 O O . VAL A 1 94 ? 5.722 -5.235 -5.887 1.00 89.69 94 VAL A O 1
ATOM 735 N N . HIS A 1 95 ? 5.112 -6.869 -7.296 1.00 89.19 95 HIS A N 1
ATOM 736 C CA . HIS A 1 95 ? 3.818 -7.178 -6.700 1.00 89.19 95 HIS A CA 1
ATOM 737 C C . HIS A 1 95 ? 3.889 -7.386 -5.181 1.00 89.19 95 HIS A C 1
ATOM 739 O O . HIS A 1 95 ? 3.140 -6.756 -4.441 1.00 89.19 95 HIS A O 1
ATOM 745 N N . VAL A 1 96 ? 4.816 -8.234 -4.710 1.00 88.31 96 VAL A N 1
ATOM 746 C CA . VAL A 1 96 ? 4.976 -8.534 -3.273 1.00 88.31 96 VAL A CA 1
ATOM 747 C C . VAL A 1 96 ? 5.203 -7.260 -2.472 1.00 88.31 96 VAL A C 1
ATOM 749 O O . VAL A 1 96 ? 4.618 -7.097 -1.402 1.00 88.31 96 VAL A O 1
ATOM 752 N N . HIS A 1 97 ? 6.011 -6.340 -3.002 1.00 86.50 97 HIS A N 1
ATOM 753 C CA . HIS A 1 97 ? 6.280 -5.067 -2.350 1.00 86.50 97 HIS A CA 1
ATOM 754 C C . HIS A 1 97 ? 5.010 -4.231 -2.248 1.00 86.50 97 HIS A C 1
ATOM 756 O O . HIS A 1 97 ? 4.683 -3.756 -1.167 1.00 86.50 97 HIS A O 1
ATOM 762 N N . VAL A 1 98 ? 4.257 -4.102 -3.343 1.00 91.06 98 VAL A N 1
ATOM 763 C CA . VAL A 1 98 ? 3.019 -3.314 -3.353 1.00 91.06 98 VAL A CA 1
ATOM 764 C C . VAL A 1 98 ? 1.983 -3.895 -2.387 1.00 91.06 98 VAL A C 1
ATOM 766 O O . VAL A 1 98 ? 1.405 -3.147 -1.601 1.00 91.06 98 VAL A O 1
ATOM 769 N N . MET A 1 99 ? 1.802 -5.220 -2.367 1.00 92.00 99 MET A N 1
ATOM 770 C CA . MET A 1 99 ? 0.906 -5.881 -1.409 1.00 92.00 99 MET A CA 1
ATOM 771 C C . MET A 1 99 ? 1.354 -5.663 0.038 1.00 92.00 99 MET A C 1
ATOM 773 O O . MET A 1 99 ? 0.536 -5.370 0.907 1.00 92.00 99 MET A O 1
ATOM 777 N N . THR A 1 100 ? 2.659 -5.748 0.300 1.00 87.44 100 THR A N 1
ATOM 778 C CA . THR A 1 100 ? 3.227 -5.511 1.636 1.00 87.44 100 THR A CA 1
ATOM 779 C C . THR A 1 100 ? 3.003 -4.071 2.097 1.00 87.44 100 THR A C 1
ATOM 781 O O . THR A 1 100 ? 2.632 -3.843 3.245 1.00 87.44 100 THR A O 1
ATOM 784 N N . VAL A 1 101 ? 3.158 -3.098 1.199 1.00 89.62 101 VAL A N 1
ATOM 785 C CA . VAL A 1 101 ? 2.921 -1.675 1.483 1.00 89.62 101 VAL A CA 1
ATOM 786 C C . VAL A 1 101 ? 1.444 -1.401 1.768 1.00 89.62 101 VAL A C 1
ATOM 788 O O . VAL A 1 101 ? 1.128 -0.693 2.723 1.00 89.62 101 VAL A O 1
ATOM 791 N N . LEU A 1 102 ? 0.527 -2.004 1.006 1.00 92.44 102 LEU A N 1
ATOM 792 C CA . LEU A 1 102 ? -0.912 -1.900 1.270 1.00 92.44 102 LEU A CA 1
ATOM 793 C C . LEU A 1 102 ? -1.274 -2.468 2.647 1.00 92.44 102 LEU A C 1
ATOM 795 O O . LEU A 1 102 ? -1.940 -1.793 3.434 1.00 92.44 102 LEU A O 1
ATOM 799 N N . LEU A 1 103 ? -0.785 -3.671 2.971 1.00 89.69 103 LEU A N 1
ATOM 800 C CA . LEU A 1 103 ? -0.968 -4.279 4.293 1.00 89.69 103 LEU A CA 1
ATOM 801 C C . LEU A 1 103 ? -0.433 -3.365 5.403 1.00 89.69 103 LEU A C 1
ATOM 803 O O . LEU A 1 103 ? -1.122 -3.124 6.395 1.00 89.69 103 LEU A O 1
ATOM 807 N N . TRP A 1 104 ? 0.761 -2.802 5.221 1.00 89.44 104 TRP A N 1
ATOM 808 C CA . TRP A 1 104 ? 1.367 -1.875 6.173 1.00 89.44 104 TRP A CA 1
ATOM 809 C C . TRP A 1 104 ? 0.488 -0.648 6.439 1.00 89.44 104 TRP A C 1
ATOM 811 O O . TRP A 1 104 ? 0.200 -0.332 7.596 1.00 89.44 104 TRP A O 1
ATOM 821 N N . HIS A 1 105 ? -0.001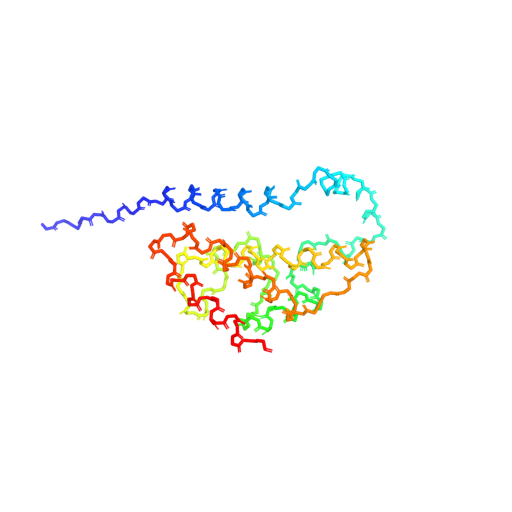 0.024 5.395 1.00 91.81 105 HIS A N 1
ATOM 822 C CA . HIS A 1 105 ? -0.835 1.215 5.580 1.00 91.81 105 HIS A CA 1
ATOM 823 C C . HIS A 1 105 ? -2.221 0.904 6.151 1.00 91.81 105 HIS A C 1
ATOM 825 O O . HIS A 1 105 ? -2.740 1.718 6.916 1.00 91.81 105 HIS A O 1
ATOM 831 N N . ILE A 1 106 ? -2.795 -0.271 5.870 1.00 90.19 106 ILE A N 1
ATOM 832 C CA . ILE A 1 106 ? -4.020 -0.749 6.539 1.00 90.19 106 ILE A CA 1
ATOM 833 C C . ILE A 1 106 ? -3.778 -0.900 8.045 1.00 90.19 106 ILE A C 1
ATOM 835 O O . ILE A 1 106 ? -4.568 -0.418 8.862 1.00 90.19 106 ILE A O 1
ATOM 839 N N . TRP A 1 107 ? -2.663 -1.525 8.427 1.00 88.19 107 TRP A N 1
ATOM 840 C CA . TRP A 1 107 ? -2.294 -1.679 9.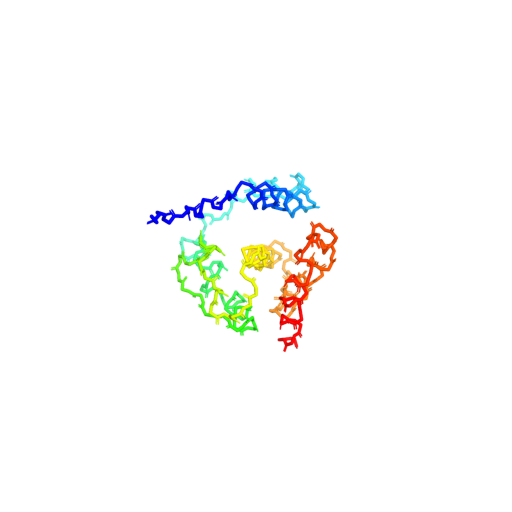832 1.00 88.19 107 TRP A CA 1
ATOM 841 C C . TRP A 1 107 ? -2.075 -0.325 10.520 1.00 88.19 107 TRP A C 1
ATOM 843 O O . TRP A 1 107 ? -2.653 -0.082 11.584 1.00 88.19 107 TRP A O 1
ATOM 853 N N . LYS A 1 108 ? -1.321 0.591 9.889 1.00 83.69 108 LYS A N 1
ATOM 854 C CA . LYS A 1 108 ? -1.096 1.948 10.415 1.00 83.69 108 LYS A CA 1
ATOM 855 C C . LYS A 1 108 ? -2.405 2.709 10.599 1.00 83.69 108 LYS A C 1
ATOM 857 O O . LYS A 1 108 ? -2.623 3.295 11.655 1.00 83.69 108 LYS A O 1
ATOM 862 N N . ALA A 1 109 ? -3.299 2.671 9.612 1.00 88.62 109 ALA A N 1
ATOM 863 C CA . ALA A 1 109 ? -4.593 3.345 9.690 1.00 88.62 109 ALA A CA 1
ATOM 864 C C . ALA A 1 109 ? -5.444 2.837 10.865 1.00 88.62 109 ALA A C 1
ATOM 866 O O . ALA A 1 109 ? -6.039 3.635 11.591 1.00 88.62 109 ALA A O 1
ATOM 867 N N . ARG A 1 110 ? -5.464 1.519 11.103 1.00 84.50 110 ARG A N 1
ATOM 868 C CA . ARG A 1 110 ? -6.164 0.935 12.254 1.00 84.50 110 ARG A CA 1
ATOM 869 C C . ARG A 1 110 ? -5.551 1.389 13.580 1.00 84.50 110 ARG A C 1
ATOM 871 O O . ARG A 1 110 ? -6.284 1.719 14.511 1.00 84.50 110 ARG A O 1
ATOM 878 N N . ASN A 1 111 ? -4.225 1.412 13.678 1.00 81.06 111 ASN A N 1
ATOM 879 C CA . ASN A 1 111 ? -3.547 1.847 14.895 1.00 81.06 111 ASN A CA 1
ATOM 880 C C . ASN A 1 111 ? -3.771 3.336 15.174 1.00 81.06 111 ASN A C 1
ATOM 882 O O . ASN A 1 111 ? -4.136 3.673 16.297 1.00 81.06 111 ASN A O 1
ATOM 886 N N . GLY A 1 112 ? -3.680 4.200 14.160 1.00 81.56 112 GLY A N 1
ATOM 887 C CA . GLY A 1 112 ? -4.015 5.622 14.291 1.00 81.56 112 GLY A CA 1
ATOM 888 C C . GLY A 1 112 ? -5.459 5.844 14.754 1.00 81.56 112 GLY A C 1
ATOM 889 O O . GLY A 1 112 ? -5.725 6.696 15.600 1.00 81.56 112 GLY A O 1
ATOM 890 N N . LEU A 1 113 ? -6.406 5.012 14.309 1.00 82.69 113 LEU A N 1
ATOM 891 C CA . LEU A 1 113 ? -7.783 5.071 14.807 1.00 82.69 113 LEU A CA 1
ATOM 892 C C . LEU A 1 113 ? -7.890 4.677 16.291 1.00 82.69 113 LEU A C 1
ATOM 894 O O . LEU A 1 113 ? -8.643 5.290 17.049 1.00 82.69 113 LEU A O 1
ATOM 898 N N . ILE A 1 114 ? -7.163 3.647 16.725 1.00 76.81 114 ILE A N 1
ATOM 899 C CA . ILE A 1 114 ? -7.228 3.147 18.105 1.00 76.81 114 ILE A CA 1
ATOM 900 C C . ILE A 1 114 ? -6.544 4.116 19.075 1.00 76.81 114 ILE A C 1
ATOM 902 O O . ILE A 1 114 ? -7.156 4.479 20.090 1.00 76.81 114 ILE A O 1
ATOM 906 N N . PHE A 1 115 ? -5.313 4.523 18.762 1.00 74.00 115 PHE A N 1
ATOM 907 C CA . PHE A 1 115 ? -4.440 5.296 19.644 1.00 74.00 115 PHE A CA 1
ATOM 908 C C . PHE A 1 115 ? -4.676 6.803 19.528 1.00 74.00 115 PHE A C 1
ATOM 910 O O . PHE A 1 115 ? -4.846 7.459 20.554 1.00 74.00 115 PHE A O 1
ATOM 917 N N . ASP A 1 116 ? -4.810 7.319 18.305 1.00 78.44 116 ASP A N 1
ATOM 918 C CA . ASP A 1 116 ? -4.876 8.764 18.038 1.00 78.44 116 ASP A CA 1
ATOM 919 C C . ASP A 1 116 ? -6.288 9.251 17.682 1.00 78.44 116 ASP A C 1
ATOM 921 O O . ASP A 1 116 ?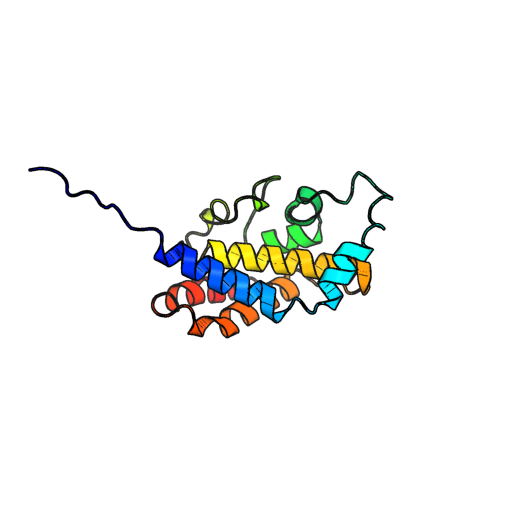 -6.509 10.441 17.466 1.00 78.44 116 ASP A O 1
ATOM 925 N N . LYS A 1 117 ? -7.266 8.335 17.616 1.00 84.69 117 LYS A N 1
ATOM 926 C CA . LYS A 1 117 ? -8.645 8.604 17.159 1.00 84.69 117 LYS A CA 1
ATOM 927 C C . LYS A 1 117 ? -8.706 9.199 15.751 1.00 84.69 117 LYS A C 1
ATOM 929 O O . LYS A 1 117 ? -9.687 9.847 15.392 1.00 84.69 117 LYS A O 1
ATOM 934 N N . GLN A 1 118 ? -7.687 8.934 14.937 1.00 86.56 118 GLN A N 1
ATOM 935 C CA . GLN A 1 118 ? -7.604 9.418 13.569 1.00 86.56 118 GLN A CA 1
ATOM 936 C C . GLN A 1 118 ? -8.097 8.349 12.592 1.00 86.56 118 GLN A C 1
ATOM 938 O O . GLN A 1 118 ? -7.443 7.332 12.369 1.00 86.56 118 GLN A O 1
ATOM 943 N N . ALA A 1 119 ? -9.250 8.592 11.972 1.00 89.50 119 ALA A N 1
ATOM 944 C CA . ALA A 1 119 ? -9.716 7.770 10.863 1.00 89.50 119 ALA A CA 1
ATOM 945 C C . ALA A 1 119 ? -8.943 8.121 9.580 1.00 89.50 119 ALA A C 1
ATOM 947 O O . ALA A 1 119 ? -8.681 9.291 9.306 1.00 89.50 119 ALA A O 1
ATOM 948 N N . SER A 1 120 ? -8.588 7.109 8.790 1.00 92.69 120 SER A N 1
ATOM 949 C CA . SER A 1 120 ? -8.080 7.278 7.422 1.00 92.69 120 SER A CA 1
ATOM 950 C C . SER A 1 120 ? -9.063 6.620 6.463 1.00 92.69 120 SER A C 1
ATOM 952 O O . SER A 1 120 ? -9.495 5.494 6.715 1.00 92.69 120 SER A O 1
ATOM 954 N N . SER A 1 121 ? -9.424 7.307 5.380 1.00 95.94 121 SER A N 1
ATOM 955 C CA . SER A 1 121 ? -10.242 6.698 4.331 1.00 95.94 121 SER A CA 1
ATOM 956 C C . SER A 1 121 ? -9.418 5.700 3.512 1.00 95.94 121 SER A C 1
ATOM 958 O O . SER A 1 121 ? -8.183 5.758 3.495 1.00 95.94 121 SER A O 1
ATOM 960 N N . ALA A 1 122 ? -10.091 4.813 2.774 1.00 96.19 122 ALA A N 1
ATOM 961 C CA . ALA A 1 122 ? -9.414 3.927 1.830 1.00 96.19 122 ALA A CA 1
ATOM 962 C C . ALA A 1 122 ? -8.571 4.706 0.808 1.00 96.19 122 ALA A C 1
ATOM 964 O O . ALA A 1 122 ? -7.437 4.329 0.522 1.00 96.19 122 ALA A O 1
ATOM 965 N N . GLN A 1 123 ? -9.074 5.841 0.317 1.00 96.81 123 GLN A N 1
ATOM 966 C CA . GLN A 1 123 ? -8.330 6.694 -0.608 1.00 96.81 123 GLN A CA 1
ATOM 967 C C . GLN A 1 123 ? -7.067 7.290 0.028 1.00 96.81 123 GLN A C 1
ATOM 969 O O . GLN A 1 123 ? -6.041 7.378 -0.640 1.00 96.81 123 GLN A O 1
ATOM 974 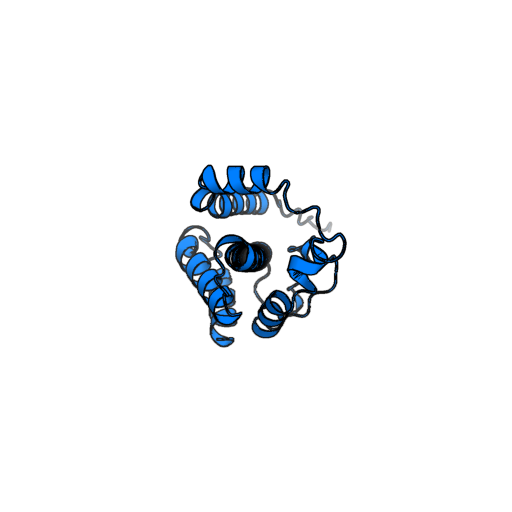N N . ASP A 1 124 ? -7.101 7.674 1.308 1.00 96.69 124 ASP A N 1
ATOM 975 C CA . ASP A 1 124 ? -5.910 8.186 2.004 1.00 96.69 124 ASP A CA 1
ATOM 976 C C . ASP A 1 124 ? -4.831 7.112 2.126 1.00 96.69 124 ASP A C 1
ATOM 978 O O . ASP A 1 124 ? -3.650 7.390 1.922 1.00 96.69 124 ASP A O 1
ATOM 982 N N . ILE A 1 125 ? -5.239 5.873 2.407 1.00 95.62 125 ILE A N 1
ATOM 983 C CA . ILE A 1 125 ? -4.348 4.710 2.451 1.00 95.62 125 ILE A CA 1
ATOM 984 C C . ILE A 1 125 ? -3.716 4.467 1.072 1.00 95.62 125 ILE A C 1
ATOM 986 O O . ILE A 1 125 ? -2.493 4.356 0.981 1.00 95.62 125 ILE A O 1
ATOM 990 N N . ILE A 1 126 ? -4.510 4.466 -0.006 1.00 97.12 126 ILE A N 1
ATOM 991 C CA . ILE A 1 126 ? -3.998 4.306 -1.379 1.00 97.12 126 ILE A CA 1
ATOM 992 C C . ILE A 1 126 ? -3.050 5.453 -1.766 1.00 97.12 126 ILE A C 1
ATOM 994 O O . ILE A 1 126 ? -1.981 5.199 -2.322 1.00 97.12 126 ILE A O 1
ATOM 998 N N . ARG A 1 127 ? -3.376 6.709 -1.424 1.00 97.19 127 ARG A N 1
ATOM 999 C CA . ARG A 1 127 ? -2.497 7.870 -1.668 1.00 97.19 127 ARG A CA 1
ATOM 1000 C C . ARG A 1 127 ? -1.150 7.721 -0.966 1.00 97.19 127 ARG A C 1
ATOM 1002 O O . ARG A 1 127 ? -0.126 7.950 -1.599 1.00 97.19 127 ARG A O 1
ATOM 1009 N N . ARG A 1 128 ? -1.137 7.293 0.303 1.00 95.06 128 ARG A N 1
ATOM 1010 C CA . ARG A 1 128 ? 0.109 7.037 1.048 1.00 95.06 128 ARG A CA 1
ATOM 1011 C C . ARG A 1 128 ? 0.935 5.924 0.403 1.00 95.06 128 ARG A C 1
ATOM 1013 O O . ARG A 1 128 ? 2.139 6.088 0.256 1.00 95.06 128 ARG A O 1
ATOM 1020 N N . CYS A 1 129 ? 0.293 4.848 -0.061 1.00 94.25 129 CYS A N 1
ATOM 1021 C CA . CYS A 1 129 ? 0.979 3.790 -0.808 1.00 94.25 129 CYS A CA 1
ATOM 1022 C C . CYS A 1 129 ? 1.646 4.337 -2.080 1.00 94.25 129 CYS A C 1
ATOM 1024 O O . CYS A 1 129 ? 2.803 4.032 -2.343 1.00 94.25 129 CYS A O 1
ATOM 1026 N N . ILE A 1 130 ? 0.948 5.181 -2.848 1.00 96.06 130 ILE A N 1
ATOM 1027 C CA . ILE A 1 130 ? 1.503 5.825 -4.050 1.00 96.06 130 ILE A CA 1
ATOM 1028 C C . ILE A 1 130 ? 2.689 6.732 -3.698 1.00 96.06 130 ILE A C 1
ATOM 1030 O O . ILE A 1 130 ? 3.721 6.662 -4.362 1.00 96.06 130 ILE A O 1
ATOM 1034 N N . THR A 1 131 ? 2.572 7.550 -2.646 1.00 94.50 131 THR A N 1
ATOM 1035 C CA . THR A 1 131 ? 3.668 8.412 -2.174 1.00 94.50 131 THR A CA 1
ATOM 1036 C C . THR A 1 131 ? 4.915 7.602 -1.826 1.00 94.50 131 THR A C 1
ATOM 1038 O O . THR A 1 131 ? 6.015 7.959 -2.244 1.00 94.50 131 THR A O 1
ATOM 1041 N N . ASP A 1 132 ? 4.743 6.485 -1.125 1.00 89.38 132 ASP A N 1
ATOM 1042 C CA . ASP A 1 132 ? 5.823 5.567 -0.772 1.00 89.38 132 ASP A CA 1
ATOM 1043 C C . ASP A 1 132 ? 6.472 4.936 -2.017 1.00 89.38 132 ASP A C 1
ATOM 1045 O O . ASP A 1 132 ? 7.699 4.887 -2.143 1.00 89.38 132 ASP A O 1
ATOM 1049 N N . MET A 1 133 ? 5.662 4.518 -2.994 1.00 90.75 133 MET A N 1
ATOM 1050 C CA . MET A 1 133 ? 6.159 4.003 -4.273 1.00 90.75 133 MET A CA 1
ATOM 1051 C C . MET A 1 133 ? 6.979 5.052 -5.033 1.00 90.75 133 MET A C 1
ATOM 1053 O O . MET A 1 133 ? 8.050 4.732 -5.553 1.00 90.75 133 MET A O 1
ATOM 1057 N N . ASP A 1 134 ? 6.513 6.301 -5.078 1.00 91.25 134 ASP A N 1
ATOM 1058 C CA . ASP A 1 134 ? 7.228 7.404 -5.722 1.00 91.25 134 ASP A CA 1
ATOM 1059 C C . ASP A 1 134 ? 8.561 7.683 -5.003 1.00 91.25 134 ASP A C 1
ATOM 1061 O O . ASP A 1 134 ? 9.612 7.764 -5.654 1.00 91.25 134 ASP A O 1
ATOM 1065 N N . ALA A 1 135 ? 8.546 7.729 -3.665 1.00 86.75 135 ALA A N 1
ATOM 1066 C CA . ALA A 1 135 ? 9.725 7.955 -2.829 1.00 86.75 135 ALA A CA 1
ATOM 1067 C C . ALA A 1 135 ? 10.795 6.866 -3.002 1.00 86.75 135 ALA A C 1
ATOM 1069 O O . ALA A 1 135 ? 11.994 7.155 -3.005 1.00 86.75 135 ALA A O 1
ATOM 1070 N N . TRP A 1 136 ? 10.384 5.609 -3.179 1.00 84.88 136 TRP A N 1
ATOM 1071 C CA . TRP A 1 136 ? 11.310 4.480 -3.302 1.00 84.88 136 TRP A CA 1
ATOM 1072 C C . TRP A 1 136 ? 11.619 4.092 -4.744 1.00 84.88 136 TRP A C 1
ATOM 1074 O O . TRP A 1 136 ? 12.480 3.241 -4.966 1.00 84.88 136 TRP A O 1
ATOM 1084 N N . SER A 1 137 ? 10.987 4.734 -5.729 1.00 87.19 137 SER A N 1
ATOM 1085 C CA . SER A 1 137 ? 11.153 4.441 -7.159 1.00 87.19 137 SER A CA 1
ATOM 1086 C C . SER A 1 137 ? 12.613 4.421 -7.626 1.00 87.19 137 SER A C 1
ATOM 1088 O O . SER A 1 137 ? 12.964 3.686 -8.550 1.00 87.19 137 SER A O 1
ATOM 1090 N N . CYS A 1 138 ? 13.495 5.180 -6.968 1.00 85.31 138 CYS A N 1
ATOM 1091 C CA . CYS A 1 138 ? 14.926 5.202 -7.258 1.00 85.31 138 CYS A CA 1
ATOM 1092 C C . CYS A 1 138 ? 15.653 3.881 -6.955 1.00 85.31 138 CYS A C 1
ATOM 1094 O O . CYS A 1 138 ? 16.668 3.598 -7.591 1.00 85.31 138 CYS A O 1
ATOM 1096 N N . ARG A 1 139 ? 15.132 3.062 -6.033 1.00 84.88 139 ARG A N 1
ATOM 1097 C CA . ARG A 1 139 ? 15.718 1.772 -5.625 1.00 84.88 139 ARG A CA 1
ATOM 1098 C C . ARG A 1 139 ? 15.391 0.650 -6.609 1.00 84.88 139 ARG A C 1
ATOM 1100 O O . ARG A 1 139 ? 16.167 -0.288 -6.767 1.00 84.88 139 ARG A O 1
ATOM 1107 N N . TYR A 1 140 ? 14.282 0.781 -7.330 1.00 84.56 140 TYR A N 1
ATOM 1108 C CA . TYR A 1 140 ? 13.809 -0.184 -8.318 1.00 84.56 140 TYR A CA 1
ATOM 1109 C C . TYR A 1 140 ? 14.439 0.083 -9.686 1.00 84.56 140 TYR A C 1
ATOM 1111 O O . TYR A 1 140 ? 13.722 0.427 -10.609 1.00 84.56 140 TYR A O 1
ATOM 1119 N N . LYS A 1 141 ? 15.767 -0.038 -9.826 1.00 86.94 141 LYS A N 1
ATOM 1120 C CA . LYS A 1 141 ? 16.538 0.327 -11.041 1.00 86.94 141 LYS A CA 1
ATOM 1121 C C . LYS A 1 141 ? 15.851 -0.067 -12.363 1.00 86.94 141 LYS A C 1
ATOM 1123 O O . LYS A 1 141 ? 15.144 0.744 -12.956 1.00 86.94 141 LYS A O 1
ATOM 1128 N N . GLU A 1 142 ? 16.010 -1.321 -12.782 1.00 90.44 142 GLU A N 1
ATOM 1129 C CA . GLU A 1 142 ? 15.405 -1.857 -14.012 1.00 90.44 142 GLU A CA 1
ATOM 1130 C C . GLU A 1 142 ? 13.893 -2.102 -13.860 1.00 90.44 142 GLU A C 1
ATOM 1132 O O . GLU A 1 142 ? 13.162 -2.201 -14.840 1.00 90.44 142 GLU A O 1
ATOM 1137 N N . LEU A 1 143 ? 13.398 -2.162 -12.618 1.00 91.44 143 LEU A N 1
ATOM 1138 C CA . LEU A 1 143 ? 11.994 -2.437 -12.293 1.00 91.44 143 LEU A CA 1
ATOM 1139 C C . LEU A 1 143 ? 11.150 -1.162 -12.122 1.00 91.44 143 LEU A C 1
ATOM 1141 O O . LEU A 1 143 ? 9.992 -1.235 -11.710 1.00 91.44 143 LEU A O 1
ATOM 1145 N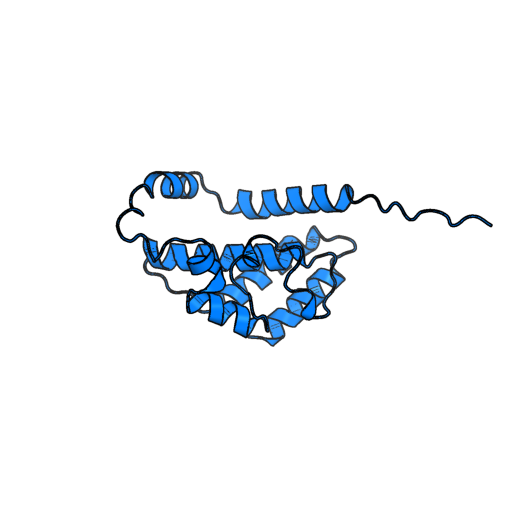 N . ARG A 1 144 ? 11.693 0.021 -12.430 1.00 91.62 144 ARG A N 1
ATOM 1146 C CA . ARG A 1 144 ? 11.012 1.304 -12.198 1.00 91.62 144 ARG A CA 1
ATOM 1147 C C . ARG A 1 144 ? 9.735 1.411 -13.018 1.00 91.62 144 ARG A C 1
ATOM 1149 O O . ARG A 1 144 ? 8.727 1.913 -12.531 1.00 91.62 144 ARG A O 1
ATOM 1156 N N . THR A 1 145 ? 9.770 0.931 -14.256 1.00 94.00 145 THR A N 1
ATOM 1157 C CA . THR A 1 145 ? 8.600 0.872 -15.139 1.00 94.00 145 THR A CA 1
ATOM 1158 C C . THR A 1 145 ? 7.524 -0.045 -14.565 1.00 94.00 145 THR A C 1
ATOM 1160 O O . THR A 1 145 ? 6.352 0.311 -14.594 1.00 94.00 145 THR A O 1
ATOM 1163 N N . HIS A 1 146 ? 7.915 -1.168 -13.956 1.00 94.25 146 HIS A N 1
ATOM 1164 C CA . HIS A 1 146 ? 6.988 -2.094 -13.308 1.00 94.25 146 HIS A CA 1
ATOM 1165 C C . HIS A 1 146 ? 6.318 -1.437 -12.100 1.00 94.25 146 HIS A C 1
ATOM 1167 O O . HIS A 1 146 ? 5.096 -1.486 -11.973 1.00 94.25 146 HIS A O 1
ATOM 1173 N N . LEU A 1 147 ? 7.101 -0.765 -11.247 1.00 93.44 147 LEU A N 1
ATOM 1174 C CA . LEU A 1 147 ? 6.569 -0.008 -10.113 1.00 93.44 147 LEU A CA 1
ATOM 1175 C C . LEU A 1 147 ? 5.633 1.114 -10.578 1.00 93.44 147 LEU A C 1
ATOM 1177 O O . LEU A 1 147 ? 4.574 1.317 -9.988 1.00 93.44 147 LEU A O 1
ATOM 1181 N N . ARG A 1 148 ? 5.976 1.795 -11.677 1.00 95.56 148 ARG A N 1
ATOM 1182 C CA . ARG A 1 148 ? 5.128 2.826 -12.280 1.00 95.56 148 ARG A CA 1
ATOM 1183 C C . ARG A 1 148 ? 3.791 2.266 -12.772 1.00 95.56 148 ARG A C 1
ATOM 1185 O O . ARG A 1 148 ? 2.775 2.897 -12.520 1.00 95.56 148 ARG A O 1
ATOM 1192 N N . CYS A 1 149 ? 3.761 1.086 -13.398 1.00 96.69 149 CYS A N 1
ATOM 1193 C CA . CYS A 1 149 ? 2.500 0.444 -13.794 1.00 96.69 149 CYS A CA 1
ATOM 1194 C C . CYS A 1 149 ? 1.574 0.221 -12.593 1.00 96.69 149 CYS A C 1
ATOM 1196 O O . CYS A 1 149 ? 0.390 0.538 -12.663 1.00 96.69 149 CYS A O 1
ATOM 1198 N N . TRP A 1 150 ? 2.117 -0.269 -11.476 1.00 96.31 150 TRP A N 1
ATOM 1199 C CA . TRP A 1 150 ? 1.357 -0.411 -10.234 1.00 96.31 150 TRP A CA 1
ATOM 1200 C C . TRP A 1 150 ? 0.888 0.938 -9.682 1.00 96.31 150 TRP A C 1
ATOM 1202 O O . TRP A 1 150 ? -0.260 1.068 -9.262 1.00 96.31 150 TRP A O 1
ATOM 1212 N N . ARG A 1 151 ? 1.754 1.954 -9.706 1.00 96.62 151 ARG A N 1
ATOM 1213 C CA . ARG A 1 151 ? 1.444 3.299 -9.210 1.00 96.62 151 ARG A CA 1
ATOM 1214 C C . ARG A 1 151 ? 0.318 3.937 -10.017 1.00 96.62 151 ARG A C 1
ATOM 1216 O O . ARG A 1 151 ? -0.605 4.507 -9.437 1.00 96.62 151 ARG A O 1
ATOM 1223 N N . ASP A 1 152 ? 0.381 3.838 -11.341 1.00 97.62 152 ASP A N 1
ATOM 1224 C CA . ASP A 1 152 ? -0.625 4.385 -12.251 1.00 97.62 152 ASP A CA 1
ATOM 1225 C C . ASP A 1 152 ? -1.949 3.617 -12.122 1.00 97.62 152 ASP A C 1
ATOM 1227 O O . ASP A 1 152 ? -3.013 4.236 -12.078 1.00 97.62 152 ASP A O 1
ATOM 1231 N N . TYR A 1 153 ? -1.889 2.292 -11.942 1.00 97.62 153 TYR A N 1
ATOM 1232 C CA . TYR A 1 153 ? -3.062 1.482 -11.621 1.00 97.62 153 TYR A CA 1
ATOM 1233 C C . TYR A 1 153 ? -3.742 1.948 -10.329 1.00 97.62 153 TYR A C 1
ATOM 1235 O O . TYR A 1 153 ? -4.926 2.274 -10.356 1.00 97.62 153 TYR A O 1
ATOM 1243 N N . LEU A 1 154 ? -3.011 2.045 -9.214 1.00 96.19 154 LEU A N 1
ATOM 1244 C CA . LEU A 1 154 ? -3.576 2.498 -7.938 1.00 96.19 154 LEU A CA 1
ATOM 1245 C C . LEU A 1 154 ? -4.089 3.942 -8.018 1.00 96.19 154 LEU A C 1
ATOM 1247 O O . LEU A 1 154 ? -5.127 4.257 -7.444 1.00 96.19 154 LEU A O 1
ATOM 1251 N N . SER A 1 155 ? -3.409 4.805 -8.776 1.00 97.19 155 SER A N 1
ATOM 1252 C CA . SER A 1 155 ? -3.850 6.188 -8.998 1.00 97.19 155 SER A CA 1
ATOM 1253 C C . SER A 1 155 ? -5.183 6.256 -9.747 1.00 97.19 155 SER A C 1
ATOM 1255 O O . SER A 1 155 ? -5.983 7.140 -9.470 1.00 97.19 155 SER A O 1
ATOM 1257 N N . SER A 1 156 ? -5.450 5.314 -10.660 1.00 96.69 156 SER A N 1
ATOM 1258 C CA . SER A 1 156 ? -6.723 5.232 -11.397 1.00 96.69 156 SER A CA 1
ATOM 1259 C C . SER A 1 156 ? -7.924 4.802 -10.543 1.00 96.69 156 SER A C 1
ATOM 1261 O O . SER A 1 156 ? -9.052 4.792 -11.032 1.00 96.69 156 SER A O 1
ATOM 1263 N N . ARG A 1 157 ? -7.686 4.415 -9.283 1.00 92.00 157 ARG A N 1
ATOM 1264 C CA . ARG A 1 157 ? -8.711 3.985 -8.322 1.00 92.00 157 ARG A CA 1
ATOM 1265 C C . ARG A 1 157 ? -9.110 5.072 -7.317 1.00 92.00 157 ARG A C 1
ATOM 1267 O O . ARG A 1 157 ? -9.994 4.833 -6.497 1.00 92.00 157 ARG A O 1
ATOM 1274 N N . LEU A 1 158 ? -8.448 6.230 -7.359 1.00 90.62 158 LEU A N 1
ATOM 1275 C CA . LEU A 1 158 ? -8.748 7.399 -6.525 1.00 90.62 158 LEU A CA 1
ATOM 1276 C C . LEU A 1 158 ? -9.867 8.248 -7.130 1.00 90.62 158 LEU A C 1
ATOM 1278 O O . LEU A 1 158 ? -10.675 8.756 -6.318 1.00 90.62 158 LEU A O 1
#